Protein AF-A0A7J3W5S7-F1 (afdb_monomer_lite)

Structure (mmCIF, N/CA/C/O backbone):
data_AF-A0A7J3W5S7-F1
#
_entry.id   AF-A0A7J3W5S7-F1
#
loop_
_atom_site.group_PDB
_atom_site.id
_atom_site.type_symbol
_atom_site.label_atom_id
_atom_site.label_alt_id
_atom_site.label_comp_id
_atom_site.label_asym_id
_atom_site.label_entity_id
_atom_site.label_seq_id
_atom_site.pdbx_PDB_ins_code
_atom_site.Cartn_x
_atom_site.Cartn_y
_atom_site.Cartn_z
_atom_site.occupancy
_atom_site.B_iso_or_equiv
_atom_site.auth_seq_id
_atom_site.auth_comp_id
_atom_site.auth_asym_id
_atom_site.auth_atom_id
_atom_site.pdbx_PDB_model_num
ATOM 1 N N . MET A 1 1 ? 23.138 4.626 -7.363 1.00 33.47 1 MET A N 1
ATOM 2 C CA . MET A 1 1 ? 22.121 5.525 -6.764 1.00 33.47 1 MET A CA 1
ATOM 3 C C . MET A 1 1 ? 20.692 4.987 -6.902 1.00 33.47 1 MET A C 1
ATOM 5 O O . MET A 1 1 ? 19.878 5.237 -6.026 1.00 33.47 1 MET A O 1
ATOM 9 N N . GLU A 1 2 ? 20.399 4.181 -7.930 1.00 41.19 2 GLU A N 1
ATOM 10 C CA . GLU A 1 2 ? 19.081 3.561 -8.171 1.00 41.19 2 GLU A CA 1
ATOM 11 C C . GLU A 1 2 ? 18.601 2.577 -7.077 1.00 41.19 2 GLU A C 1
ATOM 13 O O . GLU A 1 2 ? 17.401 2.413 -6.884 1.00 41.19 2 GLU A O 1
ATOM 18 N N . LEU A 1 3 ? 19.513 1.966 -6.306 1.00 37.69 3 LEU A N 1
ATOM 19 C CA . LEU A 1 3 ? 19.171 1.007 -5.241 1.00 37.69 3 LEU A CA 1
ATOM 20 C C . LEU A 1 3 ? 18.523 1.639 -3.992 1.00 37.69 3 LEU A C 1
ATOM 22 O O . LEU A 1 3 ? 17.721 0.989 -3.327 1.00 37.69 3 LEU A O 1
ATOM 26 N N . LEU A 1 4 ? 18.840 2.899 -3.667 1.00 34.56 4 LEU A N 1
ATOM 27 C CA . LEU A 1 4 ? 18.315 3.567 -2.463 1.00 34.56 4 LEU A CA 1
ATOM 28 C C . LEU A 1 4 ? 16.844 3.995 -2.617 1.00 34.56 4 LEU A C 1
ATOM 30 O O . LEU A 1 4 ? 16.122 4.070 -1.627 1.00 34.56 4 LEU A O 1
ATOM 34 N N . VAL A 1 5 ? 16.380 4.219 -3.852 1.00 50.34 5 VAL A N 1
ATOM 35 C CA . VAL A 1 5 ? 14.985 4.596 -4.157 1.00 50.34 5 VAL A CA 1
ATOM 36 C C . VAL A 1 5 ? 14.069 3.367 -4.275 1.00 50.34 5 VAL A C 1
ATO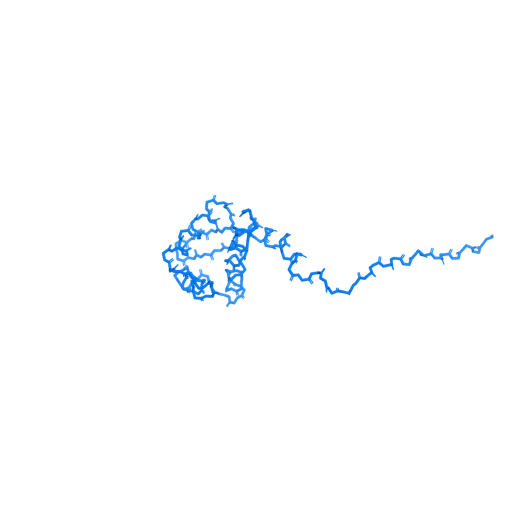M 38 O O . VAL A 1 5 ? 12.883 3.446 -3.951 1.00 50.34 5 VAL A O 1
ATOM 41 N N . ARG A 1 6 ? 14.610 2.211 -4.692 1.00 52.06 6 ARG A N 1
ATOM 42 C CA . ARG A 1 6 ? 13.855 0.946 -4.805 1.00 52.06 6 ARG A CA 1
ATOM 43 C C . ARG A 1 6 ? 13.400 0.428 -3.434 1.00 52.06 6 ARG A C 1
ATOM 45 O O . ARG A 1 6 ? 12.213 0.188 -3.232 1.00 52.06 6 ARG A O 1
ATOM 52 N N . ASN A 1 7 ? 14.297 0.441 -2.446 1.00 59.81 7 ASN A N 1
ATOM 53 C CA . ASN A 1 7 ? 13.990 -0.016 -1.085 1.00 59.81 7 ASN A CA 1
ATOM 54 C C . ASN A 1 7 ? 12.909 0.814 -0.363 1.00 59.81 7 ASN A C 1
ATOM 56 O O . ASN A 1 7 ? 12.165 0.274 0.455 1.00 59.81 7 ASN A O 1
ATOM 60 N N . SER A 1 8 ? 12.796 2.122 -0.630 1.00 68.00 8 SER A N 1
ATOM 61 C CA . SER A 1 8 ? 11.819 2.979 0.062 1.00 68.00 8 SER A CA 1
ATOM 62 C C . SER A 1 8 ? 10.397 2.813 -0.483 1.00 68.00 8 SER A C 1
ATOM 64 O O . SER A 1 8 ? 9.445 2.754 0.295 1.00 68.00 8 SER A O 1
ATOM 66 N N . THR A 1 9 ? 10.250 2.666 -1.803 1.00 77.38 9 THR A N 1
ATOM 67 C CA . THR A 1 9 ? 8.948 2.469 -2.465 1.00 77.38 9 THR A CA 1
ATOM 68 C C . THR A 1 9 ? 8.342 1.112 -2.115 1.00 77.38 9 THR A C 1
ATOM 70 O O . THR A 1 9 ? 7.170 1.033 -1.746 1.00 77.38 9 THR A O 1
ATOM 73 N N . GLU A 1 10 ? 9.146 0.050 -2.172 1.00 81.88 10 GLU A N 1
ATOM 74 C CA . GLU A 1 10 ? 8.716 -1.308 -1.823 1.00 81.88 10 GLU A CA 1
ATOM 75 C C . GLU A 1 10 ? 8.299 -1.406 -0.356 1.00 81.88 10 GLU A C 1
ATOM 77 O O . GLU A 1 10 ? 7.247 -1.963 -0.045 1.00 81.88 10 GLU A O 1
ATOM 82 N N . ARG A 1 11 ? 9.076 -0.800 0.551 1.00 84.00 11 ARG A N 1
ATOM 83 C CA . ARG A 1 11 ? 8.761 -0.790 1.983 1.00 84.00 11 ARG A CA 1
ATOM 84 C C . ARG A 1 11 ? 7.441 -0.079 2.271 1.00 84.00 11 ARG A C 1
ATOM 86 O O . ARG A 1 11 ? 6.653 -0.584 3.066 1.00 84.00 11 ARG A O 1
ATOM 93 N N . VAL A 1 12 ? 7.174 1.051 1.614 1.00 88.31 12 VAL A N 1
ATOM 94 C CA . VAL A 1 12 ? 5.894 1.763 1.748 1.00 88.31 12 VAL A CA 1
ATOM 95 C C . VAL A 1 12 ? 4.749 0.914 1.202 1.00 88.31 12 VAL A C 1
ATOM 97 O O . VAL A 1 12 ? 3.800 0.649 1.933 1.00 88.31 12 VAL A O 1
ATOM 100 N N . LEU A 1 13 ? 4.849 0.417 -0.034 1.00 89.69 13 LEU A N 1
ATOM 101 C CA . LEU A 1 13 ? 3.806 -0.411 -0.650 1.00 89.69 13 LEU A CA 1
ATOM 102 C C . LEU A 1 13 ? 3.515 -1.685 0.163 1.00 89.69 13 LEU A C 1
ATOM 104 O O . LEU A 1 13 ? 2.353 -2.063 0.308 1.00 89.69 13 LEU A O 1
ATOM 108 N N . LYS A 1 14 ? 4.541 -2.305 0.757 1.00 89.06 14 LYS A N 1
ATOM 109 C CA . LYS A 1 14 ? 4.389 -3.467 1.641 1.00 89.06 14 LYS A CA 1
ATOM 110 C C . LYS A 1 14 ? 3.593 -3.126 2.896 1.00 89.06 14 LYS A C 1
ATOM 112 O O . LYS A 1 14 ? 2.681 -3.866 3.250 1.00 89.06 14 LYS A O 1
ATOM 117 N N . VAL A 1 15 ? 3.890 -1.999 3.545 1.00 90.94 15 VAL A N 1
ATOM 118 C CA . VAL A 1 15 ? 3.120 -1.555 4.715 1.00 90.94 15 VAL A CA 1
ATOM 119 C C . VAL A 1 15 ? 1.663 -1.281 4.341 1.00 90.94 15 VAL A C 1
ATOM 121 O O . VAL A 1 15 ? 0.768 -1.690 5.075 1.00 90.94 15 VAL A O 1
ATOM 124 N N . ILE A 1 16 ? 1.416 -0.638 3.196 1.00 90.75 16 ILE A N 1
ATOM 125 C CA . ILE A 1 16 ? 0.053 -0.395 2.701 1.00 90.75 16 ILE A CA 1
ATOM 126 C C . ILE A 1 16 ? -0.685 -1.726 2.505 1.00 90.75 16 ILE A C 1
ATOM 128 O O . ILE A 1 16 ? -1.819 -1.865 2.956 1.00 90.75 16 ILE A O 1
ATOM 132 N N . LEU A 1 17 ? -0.036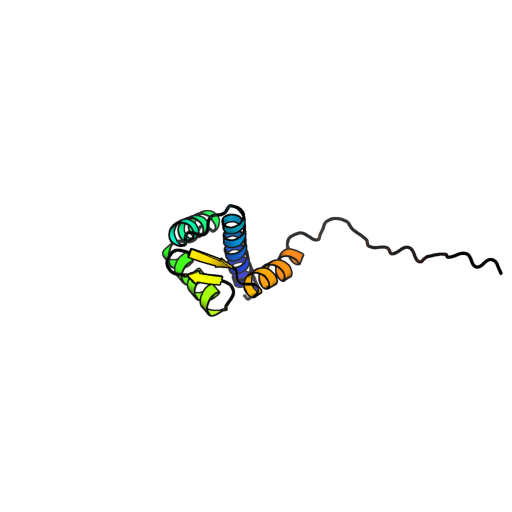 -2.716 1.881 1.00 91.44 17 LEU A N 1
ATOM 133 C CA . LEU A 1 17 ? -0.611 -4.045 1.672 1.00 91.44 17 LEU A CA 1
ATOM 134 C C . LEU A 1 17 ? -0.940 -4.744 2.997 1.00 91.44 17 LEU A C 1
ATOM 136 O O . LEU A 1 17 ? -2.042 -5.263 3.149 1.00 91.44 17 LEU A O 1
ATOM 140 N N . GLU A 1 18 ? -0.016 -4.736 3.962 1.00 91.31 18 GLU A N 1
ATOM 141 C CA . GLU A 1 18 ? -0.231 -5.331 5.287 1.00 91.31 18 GLU A CA 1
ATOM 142 C C . GLU A 1 18 ? -1.443 -4.730 6.004 1.00 91.31 18 GLU A C 1
ATOM 144 O O . GLU A 1 18 ? -2.210 -5.456 6.632 1.00 91.31 18 GLU A O 1
ATOM 149 N N . GLU A 1 19 ? -1.617 -3.410 5.935 1.00 93.19 19 GLU A N 1
ATOM 150 C CA . GLU A 1 19 ? -2.738 -2.733 6.588 1.00 93.19 19 GLU A CA 1
ATOM 151 C C . GLU A 1 19 ? -4.060 -2.969 5.847 1.00 93.19 19 GLU A C 1
ATOM 153 O O . GLU A 1 19 ? -5.074 -3.240 6.487 1.00 93.19 19 GLU A O 1
ATOM 158 N N . ILE A 1 20 ? -4.043 -3.003 4.513 1.00 90.25 20 ILE A N 1
ATOM 159 C CA . ILE A 1 20 ? -5.212 -3.374 3.704 1.00 90.25 20 ILE A CA 1
ATOM 160 C C . ILE A 1 20 ? -5.678 -4.805 4.009 1.00 90.25 20 ILE A C 1
ATOM 162 O O . ILE A 1 20 ? -6.873 -5.026 4.190 1.00 90.25 20 ILE A O 1
ATOM 166 N N . ILE A 1 21 ? -4.757 -5.770 4.128 1.00 88.81 21 ILE A N 1
ATOM 167 C CA . ILE A 1 21 ? -5.086 -7.164 4.481 1.00 88.81 21 ILE A CA 1
ATOM 168 C C . ILE A 1 21 ? -5.740 -7.248 5.869 1.00 88.81 21 ILE A C 1
ATOM 170 O O . ILE A 1 21 ? -6.615 -8.081 6.088 1.00 88.81 21 ILE A O 1
ATOM 174 N N . LYS A 1 22 ? -5.368 -6.358 6.796 1.00 92.12 22 LYS A N 1
ATOM 175 C CA . LYS A 1 22 ? -5.999 -6.241 8.124 1.00 92.12 22 LYS A CA 1
ATOM 176 C C . LYS A 1 22 ? -7.342 -5.502 8.108 1.00 92.12 22 LYS A C 1
ATOM 178 O O . LYS A 1 22 ? -7.955 -5.350 9.160 1.00 92.12 22 LYS A O 1
ATOM 183 N N . GLY A 1 23 ? -7.792 -5.020 6.950 1.00 91.12 23 GLY A N 1
ATOM 184 C CA . GLY A 1 23 ? -9.026 -4.251 6.806 1.00 91.12 23 GLY A CA 1
ATOM 185 C C . GLY A 1 23 ? -8.882 -2.750 7.082 1.00 91.12 23 GLY A C 1
ATOM 186 O O . GLY A 1 23 ? -9.884 -2.040 7.166 1.00 91.12 23 GLY A O 1
ATOM 187 N N . ASN A 1 24 ? -7.657 -2.235 7.214 1.00 91.56 24 ASN A N 1
ATOM 188 C CA . ASN A 1 24 ? -7.400 -0.815 7.443 1.00 91.56 24 ASN A CA 1
ATOM 189 C C . ASN A 1 24 ? -7.297 -0.067 6.108 1.00 91.56 24 ASN A C 1
ATOM 191 O O . ASN A 1 24 ? -6.223 0.064 5.527 1.00 91.56 24 ASN A O 1
ATOM 195 N N . PHE A 1 25 ? -8.425 0.472 5.646 1.00 91.69 25 PHE A N 1
ATOM 196 C CA . PHE A 1 25 ? -8.500 1.237 4.392 1.00 91.69 25 PHE A CA 1
ATOM 197 C C . PHE A 1 25 ? -8.521 2.752 4.589 1.00 91.69 25 PHE A C 1
ATOM 199 O O . PHE A 1 25 ? -8.476 3.497 3.614 1.00 91.69 25 PHE A O 1
ATOM 206 N N . HIS A 1 26 ? -8.628 3.234 5.828 1.00 95.25 26 HIS A N 1
ATOM 207 C CA . HIS A 1 26 ? -8.787 4.659 6.083 1.00 95.25 26 HIS A CA 1
ATOM 208 C C . HIS A 1 26 ? -7.470 5.410 5.861 1.00 95.25 26 HIS A C 1
ATOM 210 O O . HIS A 1 26 ? -6.469 5.152 6.530 1.00 95.25 26 HIS A O 1
ATOM 216 N N . ARG A 1 27 ? -7.488 6.368 4.933 1.00 91.62 27 ARG A N 1
ATOM 217 C CA . ARG A 1 27 ? -6.320 7.094 4.432 1.00 91.62 27 ARG A CA 1
ATOM 218 C C . ARG A 1 27 ? -5.490 7.727 5.548 1.00 91.62 27 ARG A C 1
ATOM 220 O O . ARG A 1 27 ? -4.288 7.498 5.579 1.00 91.62 27 ARG A O 1
ATOM 227 N N . VAL A 1 28 ? -6.109 8.477 6.462 1.00 91.69 28 VAL A N 1
ATOM 228 C CA . VAL A 1 28 ? -5.392 9.192 7.539 1.00 91.69 28 VAL A CA 1
ATOM 229 C C . VAL A 1 28 ? -4.667 8.207 8.458 1.00 91.69 28 VAL A C 1
ATOM 231 O O . VAL A 1 28 ? -3.453 8.290 8.626 1.00 91.69 28 VAL A O 1
ATOM 234 N N . LYS A 1 29 ? -5.384 7.192 8.954 1.00 92.00 29 LYS A N 1
ATOM 235 C CA . LYS A 1 29 ? -4.807 6.139 9.808 1.00 92.00 29 LYS A CA 1
ATOM 236 C C . LYS A 1 29 ? -3.672 5.386 9.115 1.00 92.00 29 LYS A C 1
ATOM 238 O O . LYS A 1 29 ? -2.690 4.996 9.750 1.00 92.00 29 LYS A O 1
ATOM 243 N N . LEU A 1 30 ? -3.802 5.162 7.810 1.00 92.38 30 LEU A N 1
ATOM 244 C CA . LEU A 1 30 ? -2.800 4.442 7.040 1.00 92.38 30 LEU A CA 1
ATOM 245 C C . LEU A 1 30 ? -1.553 5.299 6.787 1.00 92.38 30 LEU A C 1
ATOM 247 O O . LEU A 1 30 ? -0.450 4.777 6.911 1.00 92.38 30 LEU A O 1
ATOM 251 N N . ILE A 1 31 ? -1.697 6.606 6.544 1.00 92.00 31 ILE A N 1
ATOM 252 C CA . ILE A 1 31 ? -0.568 7.551 6.473 1.00 92.00 31 ILE A CA 1
ATOM 253 C C . ILE A 1 31 ? 0.223 7.537 7.787 1.00 92.00 31 ILE A C 1
ATOM 255 O O . ILE A 1 31 ? 1.442 7.368 7.766 1.00 92.00 31 ILE A O 1
ATOM 259 N N . GLU A 1 32 ? -0.460 7.640 8.930 1.00 93.44 32 GLU A N 1
ATOM 260 C CA . GLU A 1 32 ? 0.179 7.585 10.252 1.00 93.44 32 GLU A CA 1
ATOM 261 C C . GLU A 1 32 ? 0.907 6.255 10.485 1.00 93.44 32 GLU A C 1
ATOM 263 O O . GLU A 1 32 ? 2.024 6.217 11.008 1.00 93.44 32 GLU A O 1
ATOM 268 N N . THR A 1 33 ? 0.288 5.146 10.073 1.00 92.88 33 THR A N 1
ATOM 269 C CA . THR A 1 33 ? 0.862 3.805 10.230 1.00 92.88 33 THR A CA 1
ATOM 270 C C . THR A 1 33 ? 2.088 3.607 9.344 1.00 92.88 33 THR A C 1
ATOM 272 O O . THR A 1 33 ? 3.094 3.062 9.806 1.00 92.88 33 THR A O 1
ATOM 275 N N . VAL A 1 34 ? 2.035 4.074 8.092 1.00 90.44 34 VAL A N 1
ATOM 276 C CA . VAL A 1 34 ? 3.178 4.060 7.170 1.00 90.44 34 VAL A CA 1
ATOM 277 C C . VAL A 1 34 ? 4.307 4.899 7.748 1.00 90.44 34 VAL A C 1
ATOM 279 O O . VAL A 1 34 ? 5.385 4.355 7.956 1.00 90.44 34 VAL A O 1
ATOM 282 N N . SER A 1 35 ? 4.038 6.159 8.103 1.00 91.88 35 SER A N 1
ATOM 283 C CA . SER A 1 35 ? 5.011 7.076 8.706 1.00 91.88 35 SER A CA 1
ATOM 284 C C . SER A 1 35 ? 5.732 6.436 9.899 1.00 91.88 35 SER A C 1
ATOM 286 O O . SER A 1 35 ? 6.965 6.402 9.948 1.00 91.88 35 SER A O 1
ATOM 288 N N . ARG A 1 36 ? 4.974 5.819 10.815 1.00 91.38 36 ARG A N 1
ATOM 289 C CA . ARG A 1 36 ? 5.518 5.126 11.990 1.00 91.38 36 ARG A CA 1
ATOM 290 C C . ARG A 1 36 ? 6.378 3.914 11.626 1.00 91.38 36 ARG A C 1
ATOM 292 O O . ARG A 1 36 ? 7.467 3.758 12.169 1.00 91.38 36 ARG A O 1
ATOM 299 N N . LYS A 1 37 ? 5.911 3.043 10.725 1.00 87.56 37 LYS A N 1
ATOM 300 C CA . LYS A 1 37 ? 6.625 1.803 10.354 1.00 87.56 37 LYS A CA 1
ATOM 301 C C . LYS A 1 37 ? 7.844 2.048 9.459 1.00 87.56 37 LYS A C 1
ATOM 303 O O . LYS A 1 37 ? 8.788 1.250 9.465 1.00 87.56 37 LYS A O 1
ATOM 308 N N . THR A 1 38 ? 7.837 3.117 8.668 1.00 83.75 38 THR A N 1
ATOM 309 C CA . THR A 1 38 ? 8.973 3.497 7.818 1.00 83.75 38 THR A CA 1
ATOM 310 C C . THR A 1 38 ? 9.939 4.450 8.517 1.00 83.75 38 THR A C 1
ATOM 312 O O . THR A 1 38 ? 11.052 4.619 8.025 1.00 83.75 38 THR A O 1
ATOM 315 N N . GLY A 1 39 ? 9.556 5.030 9.662 1.00 85.88 39 GLY A N 1
ATOM 316 C CA . GLY A 1 39 ? 10.347 6.045 10.367 1.00 85.88 39 GLY A CA 1
ATOM 317 C C . GLY A 1 39 ? 10.442 7.356 9.583 1.00 85.88 39 GLY A C 1
ATOM 318 O O . GLY A 1 39 ? 11.420 8.087 9.700 1.00 85.88 39 GLY A O 1
ATOM 319 N N . THR A 1 40 ? 9.466 7.614 8.714 1.00 84.94 40 THR A N 1
ATOM 320 C CA . THR A 1 40 ? 9.439 8.761 7.803 1.00 84.94 40 THR A CA 1
ATOM 321 C C . THR A 1 40 ? 8.442 9.791 8.329 1.00 84.94 40 THR A C 1
ATOM 323 O O . THR A 1 40 ? 7.360 9.385 8.746 1.00 84.94 40 THR A O 1
ATOM 326 N N . PRO A 1 41 ? 8.735 11.104 8.303 1.00 90.88 41 PRO A N 1
ATOM 327 C CA . PRO A 1 41 ? 7.766 12.127 8.694 1.00 90.88 41 PRO A CA 1
ATOM 328 C C . PRO A 1 41 ? 6.442 12.005 7.927 1.00 90.88 41 PRO A C 1
ATOM 330 O O . PRO A 1 41 ? 6.422 11.543 6.781 1.00 90.88 41 PRO A O 1
ATOM 333 N N . VAL A 1 42 ? 5.338 12.418 8.553 1.00 89.06 42 VAL A N 1
ATOM 334 C CA . VAL A 1 42 ? 3.990 12.335 7.962 1.00 89.06 42 VAL A CA 1
ATOM 335 C C . VAL A 1 42 ? 3.923 13.098 6.637 1.00 89.06 42 VAL A C 1
ATOM 337 O O . VAL A 1 42 ? 3.531 12.510 5.636 1.00 89.06 42 VAL A O 1
ATOM 340 N N . GLU A 1 43 ? 4.417 14.337 6.587 1.00 89.00 43 GLU A N 1
ATOM 341 C CA . GLU A 1 43 ? 4.451 15.156 5.361 1.00 89.00 43 GLU A CA 1
ATOM 342 C C . GLU A 1 43 ? 5.206 14.458 4.220 1.00 89.00 43 GLU A C 1
ATOM 344 O O . GLU A 1 43 ? 4.713 14.313 3.100 1.00 89.00 43 GLU A O 1
ATOM 349 N N . THR A 1 44 ? 6.396 13.928 4.512 1.00 87.19 44 THR A N 1
ATOM 350 C CA . THR A 1 44 ? 7.183 13.167 3.536 1.00 87.19 44 THR A CA 1
ATOM 351 C C . THR A 1 44 ? 6.448 11.902 3.087 1.00 87.19 44 THR A C 1
ATOM 353 O O . THR A 1 44 ? 6.499 11.536 1.913 1.00 87.19 44 THR A O 1
ATOM 356 N N . THR A 1 45 ? 5.732 11.238 3.996 1.00 89.62 45 THR A N 1
ATOM 357 C CA . THR A 1 45 ? 4.918 10.056 3.688 1.00 89.62 45 THR A CA 1
ATOM 358 C C . THR A 1 45 ? 3.772 10.409 2.741 1.00 89.62 45 THR A C 1
ATOM 360 O O . THR A 1 45 ? 3.542 9.687 1.771 1.00 89.62 45 THR A O 1
ATOM 363 N N . GLU A 1 46 ? 3.097 11.539 2.951 1.00 91.12 46 GLU A N 1
ATOM 364 C CA . GLU A 1 46 ? 2.056 12.032 2.045 1.00 91.12 46 GLU A CA 1
ATOM 365 C C . GLU A 1 46 ? 2.602 12.319 0.646 1.00 91.12 46 GLU A C 1
ATOM 367 O O . GLU A 1 46 ? 2.001 11.893 -0.343 1.00 91.12 46 GLU A O 1
ATOM 372 N N . HIS A 1 47 ? 3.774 12.953 0.546 1.00 90.69 47 HIS A N 1
ATOM 373 C CA . HIS A 1 47 ? 4.440 13.173 -0.738 1.00 90.69 47 HIS A CA 1
ATOM 374 C C . HIS A 1 47 ? 4.777 11.863 -1.457 1.00 90.69 47 HIS A C 1
ATOM 376 O O . HIS A 1 47 ? 4.567 11.741 -2.667 1.00 90.69 47 HIS A O 1
ATOM 382 N N . VAL A 1 48 ? 5.276 10.861 -0.727 1.00 89.56 48 VAL A N 1
ATOM 383 C CA . VAL A 1 48 ? 5.563 9.539 -1.298 1.00 89.56 48 VAL A CA 1
ATOM 384 C C . VAL A 1 48 ? 4.279 8.873 -1.787 1.00 89.56 48 VAL A C 1
ATOM 386 O O . VAL A 1 48 ? 4.245 8.387 -2.916 1.00 89.56 48 VAL A O 1
ATOM 389 N N . LEU A 1 49 ? 3.208 8.888 -0.994 1.00 91.12 49 LEU A N 1
ATOM 390 C CA . LEU A 1 49 ? 1.926 8.303 -1.385 1.00 91.12 49 LEU A CA 1
ATOM 391 C C . LEU A 1 49 ? 1.328 9.012 -2.606 1.00 91.12 49 LEU A C 1
ATOM 393 O O . LEU A 1 49 ? 0.862 8.348 -3.527 1.00 91.12 49 LEU A O 1
ATOM 397 N N . GLU A 1 50 ? 1.410 10.339 -2.684 1.00 92.38 50 GLU A N 1
ATOM 398 C CA . GLU A 1 50 ? 0.955 11.076 -3.866 1.00 92.38 50 GLU A CA 1
ATOM 399 C C . 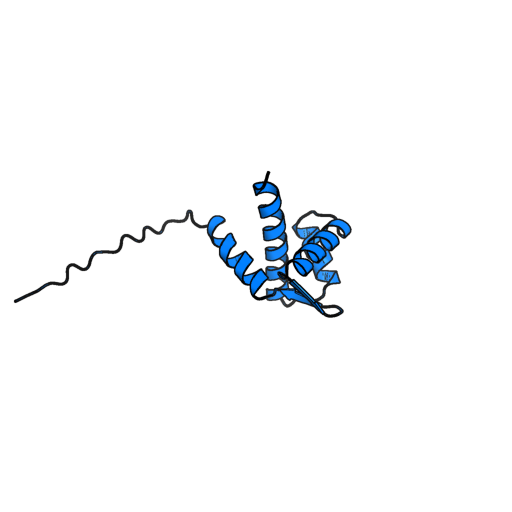GLU A 1 50 ? 1.761 10.696 -5.119 1.00 92.38 50 GLU A C 1
ATOM 401 O O . GLU A 1 50 ? 1.193 10.518 -6.199 1.00 92.38 50 GLU A O 1
ATOM 406 N N . ASN A 1 51 ? 3.072 10.474 -4.986 1.00 90.94 51 ASN A N 1
ATOM 407 C CA . ASN A 1 51 ? 3.895 9.960 -6.082 1.00 90.94 51 ASN A CA 1
ATOM 408 C C . ASN A 1 51 ? 3.492 8.533 -6.490 1.00 90.94 51 ASN A C 1
ATOM 410 O O . ASN A 1 51 ? 3.420 8.236 -7.683 1.00 90.94 51 ASN A O 1
ATOM 414 N N . LEU A 1 52 ? 3.183 7.651 -5.536 1.00 91.44 52 LEU A N 1
ATOM 415 C CA . LEU A 1 52 ? 2.688 6.300 -5.829 1.00 91.44 52 LEU A CA 1
ATOM 416 C C . LEU A 1 52 ? 1.320 6.325 -6.518 1.00 91.44 52 LEU A C 1
ATOM 418 O O . LEU A 1 52 ? 1.082 5.525 -7.425 1.00 91.44 52 LEU A O 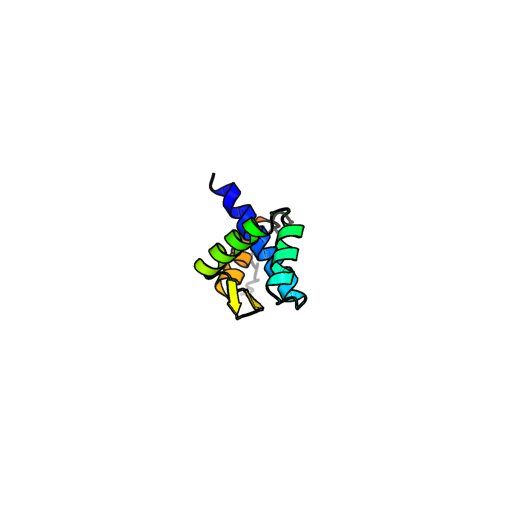1
ATOM 422 N N . ARG A 1 53 ? 0.450 7.269 -6.141 1.00 9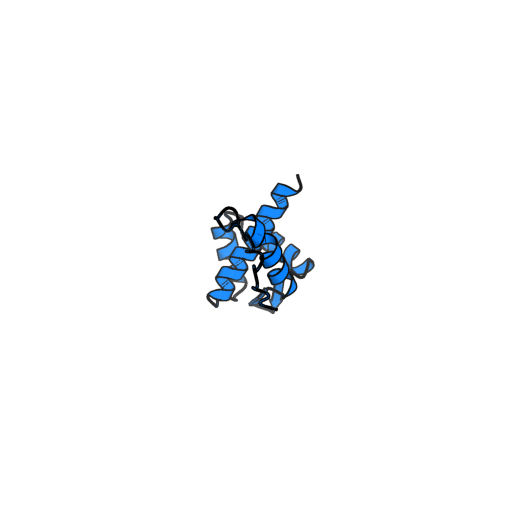4.19 53 ARG A N 1
ATOM 423 C CA . ARG A 1 53 ? -0.845 7.495 -6.791 1.00 94.19 53 ARG A CA 1
ATOM 424 C C . ARG A 1 53 ? -0.669 7.936 -8.235 1.00 94.19 53 ARG A C 1
ATOM 426 O O . ARG A 1 53 ? -1.254 7.336 -9.130 1.00 94.19 53 ARG A O 1
ATOM 433 N N . LYS A 1 54 ? 0.178 8.941 -8.480 1.00 93.25 54 LYS A N 1
ATOM 434 C CA . LYS A 1 54 ? 0.485 9.429 -9.836 1.00 93.25 54 LYS A CA 1
ATOM 435 C C . LYS A 1 54 ? 1.079 8.340 -10.730 1.00 93.25 54 LYS A C 1
ATOM 437 O O . LYS A 1 54 ? 0.820 8.328 -11.926 1.00 93.25 54 LYS A O 1
ATOM 442 N N . ARG A 1 55 ? 1.843 7.409 -10.150 1.00 90.00 55 ARG A N 1
ATOM 443 C CA . ARG A 1 55 ? 2.407 6.241 -10.850 1.00 90.00 55 ARG A CA 1
ATOM 444 C C . ARG A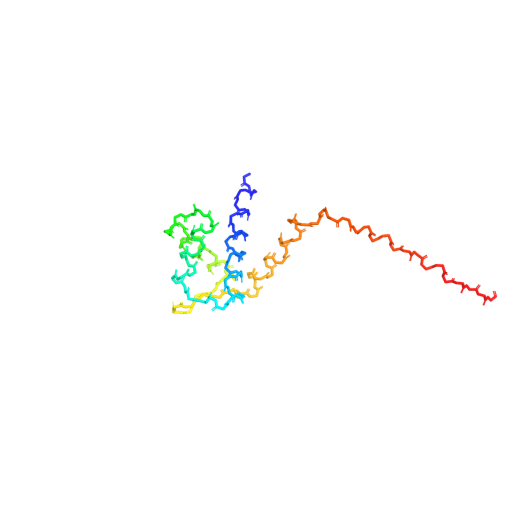 1 55 ? 1.415 5.088 -11.040 1.00 90.00 55 ARG A C 1
ATOM 446 O O . ARG A 1 55 ? 1.776 4.090 -11.657 1.00 90.00 55 ARG A O 1
ATOM 453 N N . GLY A 1 56 ? 0.195 5.209 -10.516 1.00 93.38 56 GLY A N 1
ATOM 454 C CA . GLY A 1 56 ? -0.862 4.214 -10.666 1.00 93.38 56 GLY A CA 1
ATOM 455 C C . GLY A 1 56 ? -0.735 3.002 -9.744 1.00 93.38 56 GLY A C 1
ATOM 456 O O . GLY A 1 56 ? -1.422 2.014 -9.975 1.00 93.38 56 GLY A O 1
ATOM 457 N N . PHE A 1 57 ? 0.109 3.036 -8.707 1.00 93.25 57 PHE A N 1
ATOM 458 C CA . PHE A 1 57 ? 0.263 1.909 -7.773 1.00 93.25 57 PHE A CA 1
ATOM 459 C C . PHE A 1 57 ? -0.800 1.875 -6.677 1.00 93.25 57 PHE A C 1
ATOM 461 O O . PHE A 1 57 ? -1.142 0.809 -6.166 1.00 93.25 57 PHE A O 1
ATOM 468 N N . ILE A 1 58 ? -1.325 3.040 -6.313 1.00 94.44 58 ILE A N 1
ATOM 469 C CA . ILE A 1 58 ? -2.388 3.181 -5.323 1.00 94.44 58 ILE A CA 1
ATOM 470 C C . ILE A 1 58 ? -3.477 4.105 -5.852 1.00 94.44 58 ILE A C 1
ATOM 472 O O . ILE A 1 58 ? -3.243 4.923 -6.742 1.00 94.44 58 ILE A O 1
ATOM 476 N N . ILE A 1 59 ? -4.659 3.999 -5.261 1.00 94.75 59 ILE A N 1
ATOM 477 C CA . ILE A 1 59 ? -5.792 4.885 -5.514 1.00 94.75 59 ILE A CA 1
ATOM 478 C C . ILE A 1 59 ? -6.272 5.502 -4.208 1.00 94.75 59 ILE A C 1
ATOM 480 O O . ILE A 1 59 ? -6.251 4.859 -3.158 1.00 94.75 59 ILE A O 1
ATOM 484 N N . PHE A 1 60 ? -6.731 6.748 -4.290 1.00 92.56 60 PHE A N 1
ATOM 485 C CA . PHE A 1 60 ? -7.468 7.404 -3.215 1.00 92.56 60 PHE A CA 1
ATOM 486 C C . PHE A 1 60 ? -8.933 7.520 -3.616 1.00 92.56 60 PHE A C 1
ATOM 488 O O . PHE A 1 60 ? -9.238 7.893 -4.749 1.00 92.56 60 PHE A O 1
ATOM 495 N N . SER A 1 61 ? -9.831 7.251 -2.676 1.00 90.69 61 SER A N 1
ATOM 496 C CA . SER A 1 61 ? -11.262 7.507 -2.819 1.00 90.69 61 SER A CA 1
ATOM 497 C C . SER A 1 61 ? -11.767 8.178 -1.555 1.00 90.69 61 SER A C 1
ATOM 499 O O . SER A 1 61 ? -11.915 7.511 -0.539 1.00 90.69 61 SER A O 1
ATOM 501 N N . ARG A 1 62 ? -12.008 9.494 -1.602 1.00 88.56 62 ARG A N 1
ATOM 502 C CA . ARG A 1 62 ? -12.362 10.324 -0.434 1.00 88.56 62 ARG A CA 1
ATOM 503 C C . ARG A 1 62 ? -11.447 10.034 0.770 1.00 88.56 62 ARG A C 1
ATOM 505 O O . ARG A 1 62 ? -10.320 10.519 0.821 1.00 88.56 62 ARG A O 1
ATOM 512 N N . GLU A 1 63 ? -11.923 9.210 1.695 1.00 91.69 63 GLU A N 1
ATOM 513 C CA . GLU A 1 63 ? -11.275 8.838 2.953 1.00 91.69 63 GLU A CA 1
ATOM 514 C C . GLU A 1 63 ? -10.548 7.490 2.906 1.00 91.69 63 GLU A C 1
ATOM 516 O O . GLU A 1 63 ? -9.976 7.065 3.909 1.00 91.69 63 GLU A O 1
ATOM 521 N N . LEU A 1 64 ? -10.583 6.805 1.767 1.00 93.19 64 LEU A N 1
ATOM 522 C CA . LEU A 1 64 ? -10.047 5.469 1.572 1.00 93.19 64 LEU A CA 1
ATOM 523 C C . LEU A 1 64 ? -8.801 5.484 0.692 1.00 93.19 64 LEU A C 1
ATOM 525 O O . LEU A 1 64 ? -8.654 6.306 -0.216 1.00 93.19 64 LEU A O 1
ATOM 529 N N . ILE A 1 65 ? -7.931 4.518 0.946 1.00 93.81 65 ILE A N 1
ATOM 530 C CA . ILE A 1 65 ? -6.779 4.180 0.120 1.00 93.81 65 ILE A CA 1
ATOM 531 C C . ILE A 1 65 ? -6.860 2.702 -0.266 1.00 93.81 65 ILE A C 1
ATOM 533 O O . ILE A 1 65 ? -7.249 1.854 0.535 1.00 93.81 65 ILE A O 1
ATOM 537 N N . GLY A 1 66 ? -6.490 2.399 -1.506 1.00 92.06 66 GLY A N 1
ATOM 538 C CA . GLY A 1 66 ? -6.396 1.035 -2.014 1.00 92.06 66 GLY A CA 1
ATOM 539 C C . GLY A 1 66 ? -5.141 0.836 -2.853 1.00 92.06 66 GLY A C 1
ATOM 540 O O . GLY A 1 66 ? -4.586 1.794 -3.396 1.00 92.06 66 GLY A O 1
ATOM 541 N N . LEU A 1 67 ? -4.710 -0.416 -2.977 1.00 92.88 67 LEU A N 1
ATOM 542 C CA . LEU A 1 67 ? -3.703 -0.822 -3.956 1.00 92.88 67 LEU A CA 1
ATOM 543 C C . LEU A 1 67 ? -4.382 -1.130 -5.288 1.00 92.88 67 LEU A C 1
ATOM 545 O O . LEU A 1 67 ? -5.450 -1.739 -5.325 1.00 92.88 67 LEU A O 1
ATOM 549 N N . THR A 1 68 ? -3.751 -0.729 -6.385 1.00 94.25 68 THR A N 1
ATOM 550 C CA . THR A 1 68 ? -4.179 -1.156 -7.719 1.00 94.25 68 THR A CA 1
ATOM 551 C C . THR A 1 68 ? -3.604 -2.530 -8.045 1.00 94.25 68 THR A C 1
ATOM 553 O O . THR A 1 68 ? -2.640 -2.986 -7.424 1.00 94.25 68 THR A O 1
ATOM 556 N N . SER A 1 69 ? -4.132 -3.174 -9.085 1.00 91.88 69 SER A N 1
ATOM 557 C CA . SER A 1 69 ? -3.523 -4.376 -9.667 1.00 91.88 69 SER A CA 1
ATOM 558 C C . SER A 1 69 ? -2.061 -4.148 -10.074 1.00 91.88 69 SER A C 1
ATOM 560 O O . SER A 1 69 ? -1.230 -5.027 -9.871 1.00 91.88 69 SER A O 1
ATOM 562 N N . GLN A 1 70 ? -1.716 -2.954 -10.568 1.00 90.44 70 GLN A N 1
ATOM 563 C CA . GLN A 1 70 ? -0.340 -2.581 -10.901 1.00 90.44 70 GLN A CA 1
ATOM 564 C C . GLN A 1 70 ? 0.551 -2.464 -9.655 1.00 90.44 70 GLN A C 1
ATOM 566 O O . GLN A 1 70 ? 1.692 -2.920 -9.682 1.00 90.44 70 GLN A O 1
ATOM 571 N N . GLY A 1 71 ? 0.051 -1.878 -8.561 1.00 90.81 71 GLY A N 1
ATOM 572 C CA . GLY A 1 71 ? 0.774 -1.806 -7.285 1.00 90.81 71 GLY A CA 1
ATOM 573 C C . GLY A 1 71 ? 1.031 -3.182 -6.681 1.00 90.81 71 GLY A C 1
ATOM 574 O O . GLY A 1 71 ? 2.135 -3.457 -6.212 1.00 90.81 71 GLY A O 1
ATOM 575 N N . LEU A 1 72 ? 0.037 -4.068 -6.765 1.00 89.94 72 LEU A N 1
ATOM 576 C CA . LEU A 1 72 ? 0.168 -5.464 -6.357 1.00 89.94 72 LEU A CA 1
ATOM 577 C C . LEU A 1 72 ? 1.180 -6.211 -7.228 1.00 89.94 72 LEU A C 1
ATOM 579 O O . LEU A 1 72 ? 2.088 -6.837 -6.694 1.00 89.94 72 LEU A O 1
ATOM 583 N N . LEU A 1 73 ? 1.075 -6.109 -8.555 1.00 88.94 73 LEU A N 1
ATOM 584 C CA . LEU A 1 73 ? 2.007 -6.753 -9.484 1.00 88.94 73 LEU A CA 1
ATOM 585 C C . LEU A 1 73 ? 3.445 -6.262 -9.277 1.00 88.94 73 LEU A C 1
ATOM 587 O O . LEU A 1 73 ? 4.376 -7.062 -9.283 1.00 88.94 73 LEU A O 1
ATOM 591 N N . TYR A 1 74 ? 3.627 -4.958 -9.044 1.00 88.25 74 TYR A N 1
ATOM 592 C CA . TYR A 1 74 ? 4.929 -4.391 -8.708 1.00 88.25 74 TYR A CA 1
ATOM 593 C C . TYR A 1 74 ? 5.497 -5.030 -7.438 1.00 88.25 74 TYR A C 1
ATOM 595 O O . TYR A 1 74 ? 6.628 -5.508 -7.467 1.00 88.25 74 TYR A O 1
ATOM 603 N N . LEU A 1 75 ? 4.707 -5.114 -6.361 1.00 86.62 75 LEU A N 1
ATOM 604 C CA . LEU A 1 75 ? 5.118 -5.800 -5.135 1.00 86.62 75 LEU A CA 1
ATOM 605 C C . LEU A 1 75 ? 5.476 -7.267 -5.395 1.00 86.62 75 LEU A C 1
ATOM 607 O O . LEU A 1 75 ? 6.553 -7.694 -4.999 1.00 86.62 75 LEU A O 1
ATOM 611 N N . PHE A 1 76 ? 4.628 -8.029 -6.089 1.00 81.50 76 PHE A N 1
ATOM 612 C CA . PHE A 1 76 ? 4.893 -9.445 -6.367 1.00 81.50 76 PHE A CA 1
ATOM 613 C C . PHE A 1 76 ? 6.188 -9.661 -7.154 1.00 81.50 76 PHE A C 1
ATOM 615 O O . PHE A 1 76 ? 6.958 -10.552 -6.808 1.00 81.50 76 PHE A O 1
ATOM 622 N N . ASN A 1 77 ? 6.476 -8.806 -8.136 1.00 79.50 77 ASN A N 1
ATOM 623 C CA . ASN A 1 77 ? 7.699 -8.896 -8.935 1.00 79.50 77 ASN A CA 1
ATOM 624 C C . ASN A 1 77 ? 8.974 -8.540 -8.151 1.00 79.50 77 ASN A C 1
ATOM 626 O O . ASN A 1 77 ? 10.058 -8.936 -8.564 1.00 79.50 77 ASN A O 1
ATOM 630 N N . HIS A 1 78 ? 8.860 -7.803 -7.042 1.00 71.38 78 HIS A N 1
ATOM 631 C CA . HIS A 1 78 ? 10.008 -7.362 -6.236 1.00 71.38 78 HIS A CA 1
ATOM 632 C C . HIS A 1 78 ? 10.141 -8.135 -4.910 1.00 71.38 78 HIS A C 1
ATOM 634 O O . HIS A 1 78 ? 11.210 -8.171 -4.305 1.00 71.38 78 HIS A O 1
ATOM 640 N N . LEU A 1 79 ? 9.094 -8.846 -4.475 1.00 61.78 79 LEU A N 1
ATOM 641 C CA . LEU A 1 79 ? 9.153 -9.761 -3.329 1.00 61.78 79 LEU A CA 1
ATOM 642 C C . LEU A 1 79 ? 9.997 -11.021 -3.612 1.00 61.78 79 LEU A C 1
ATOM 644 O O . LEU A 1 79 ? 10.416 -11.685 -2.663 1.00 61.78 79 LEU A O 1
ATOM 648 N N . SER A 1 80 ? 10.298 -11.324 -4.881 1.00 50.84 80 SER A N 1
ATOM 649 C CA . SER A 1 80 ? 11.145 -12.457 -5.287 1.00 50.84 80 SER A CA 1
ATOM 650 C C . SER A 1 80 ? 12.629 -12.310 -4.925 1.00 50.84 80 SER A C 1
ATOM 652 O O . SER A 1 80 ? 13.296 -13.330 -4.764 1.00 50.84 80 SER A O 1
ATOM 654 N N . ASP A 1 81 ? 13.137 -11.092 -4.704 1.00 47.81 81 ASP A N 1
ATOM 655 C CA . ASP A 1 81 ? 14.559 -10.874 -4.380 1.00 47.81 81 ASP A CA 1
ATOM 656 C C . ASP A 1 81 ? 14.854 -10.828 -2.871 1.00 47.81 81 ASP A C 1
ATOM 658 O O . ASP A 1 81 ? 15.993 -11.028 -2.450 1.00 47.81 81 ASP A O 1
ATOM 662 N N . SER A 1 82 ? 13.839 -10.629 -2.022 1.00 43.75 82 SER A N 1
ATOM 663 C CA . SER A 1 82 ? 14.045 -10.448 -0.573 1.00 43.75 82 SER A CA 1
ATOM 664 C C . SER A 1 82 ? 13.954 -11.736 0.259 1.00 43.75 82 SER A C 1
ATOM 666 O O . SER A 1 82 ? 14.087 -11.660 1.478 1.00 43.75 82 SER A O 1
ATOM 668 N N . ASN A 1 83 ? 13.727 -12.912 -0.350 1.00 44.69 83 ASN A N 1
ATOM 669 C CA . ASN A 1 83 ? 13.670 -14.181 0.399 1.00 44.69 83 ASN A CA 1
ATOM 670 C C . ASN A 1 83 ? 14.019 -15.477 -0.371 1.00 44.69 83 ASN A C 1
ATOM 672 O O . ASN A 1 83 ? 13.828 -16.561 0.178 1.00 44.69 83 ASN A O 1
ATOM 676 N N . TYR A 1 84 ? 14.573 -15.430 -1.591 1.00 47.47 84 TYR A N 1
ATOM 677 C CA . TYR A 1 84 ? 14.995 -16.651 -2.307 1.00 47.47 84 TYR A CA 1
ATOM 678 C C . TYR A 1 84 ? 16.512 -16.899 -2.240 1.00 47.47 84 TYR A C 1
ATOM 680 O O . TYR A 1 84 ? 17.211 -17.045 -3.238 1.00 47.47 84 TYR A O 1
ATOM 688 N N . LYS A 1 85 ? 17.027 -16.996 -1.013 1.00 35.78 85 LYS A N 1
ATOM 689 C CA . LYS A 1 85 ? 18.151 -17.889 -0.691 1.00 35.78 85 LYS A CA 1
ATOM 690 C C . LYS A 1 85 ? 17.721 -18.838 0.426 1.00 35.78 85 LYS A C 1
ATOM 692 O O . LYS A 1 85 ? 18.357 -18.912 1.466 1.00 35.78 85 LYS A O 1
ATOM 697 N N . ASN A 1 86 ? 16.623 -19.554 0.207 1.00 42.31 86 ASN A N 1
ATOM 698 C CA . ASN A 1 86 ? 16.330 -20.774 0.947 1.00 42.31 86 ASN A CA 1
ATOM 699 C C . ASN A 1 86 ? 16.125 -21.903 -0.066 1.00 42.31 86 ASN A C 1
ATOM 701 O O . ASN A 1 86 ? 15.126 -21.951 -0.777 1.00 42.31 86 ASN A O 1
ATOM 705 N N . SER A 1 87 ? 17.173 -22.724 -0.172 1.00 48.34 87 SER A N 1
ATOM 706 C CA . SER A 1 87 ? 17.123 -24.172 -0.403 1.00 48.34 87 SER A CA 1
ATOM 707 C C . SER A 1 87 ? 15.938 -24.702 -1.218 1.00 48.34 87 SER A C 1
ATOM 709 O O . SER A 1 87 ? 14.910 -25.110 -0.686 1.00 48.34 87 SER A O 1
ATOM 711 N N . GLY A 1 88 ? 16.133 -24.809 -2.528 1.00 40.81 88 GLY A N 1
ATOM 712 C CA . GLY A 1 88 ? 15.199 -25.514 -3.395 1.00 40.81 88 GLY A CA 1
ATOM 713 C C . GLY A 1 88 ? 15.786 -25.748 -4.772 1.00 40.81 88 GLY A C 1
ATOM 714 O O . GLY A 1 88 ? 15.278 -25.225 -5.757 1.00 40.81 88 GLY A O 1
ATOM 715 N N . SER A 1 89 ? 16.879 -26.508 -4.849 1.00 43.22 89 SER A N 1
ATOM 716 C CA . SER A 1 89 ? 17.365 -27.060 -6.110 1.00 43.22 89 SER A CA 1
ATOM 717 C C . SER A 1 89 ? 16.229 -27.825 -6.791 1.00 43.22 89 SER A C 1
ATOM 719 O O . SER A 1 89 ? 15.914 -28.950 -6.406 1.00 43.22 89 SER A O 1
ATOM 721 N N . CYS A 1 90 ? 15.622 -27.239 -7.822 1.00 44.88 90 CYS A N 1
ATOM 722 C CA . CYS A 1 90 ? 14.767 -27.969 -8.748 1.00 44.88 90 CYS A CA 1
ATOM 723 C C . CYS A 1 90 ? 15.686 -28.771 -9.685 1.00 44.88 90 CYS A C 1
ATOM 725 O O . CYS A 1 90 ? 15.830 -28.483 -10.871 1.00 44.88 90 CYS A O 1
ATOM 727 N N . GLN A 1 91 ? 16.386 -29.757 -9.116 1.00 49.97 91 GLN A N 1
ATOM 728 C CA . GLN A 1 91 ? 16.937 -30.861 -9.884 1.00 49.97 91 GLN A CA 1
ATOM 729 C C . GLN A 1 91 ? 15.734 -31.671 -10.356 1.00 49.97 91 GLN A C 1
ATOM 731 O O . GLN A 1 91 ? 15.236 -32.553 -9.662 1.00 49.97 91 GLN A O 1
ATOM 736 N N . ASN A 1 92 ? 15.209 -31.312 -11.525 1.00 37.56 92 ASN A N 1
ATOM 737 C CA . ASN A 1 92 ? 14.246 -32.152 -12.207 1.00 37.56 92 ASN A CA 1
ATOM 738 C C . ASN A 1 92 ? 14.937 -33.474 -12.537 1.00 37.56 92 ASN A C 1
ATOM 740 O O . ASN A 1 92 ? 15.760 -33.554 -13.451 1.00 37.56 92 ASN A O 1
ATOM 744 N N . ASN A 1 93 ? 14.569 -34.505 -11.778 1.00 43.31 93 ASN A N 1
ATOM 745 C CA . ASN A 1 93 ? 14.693 -35.898 -12.162 1.00 43.31 93 ASN A CA 1
ATOM 746 C C . ASN A 1 93 ? 14.218 -36.035 -13.612 1.00 43.31 93 ASN A C 1
ATOM 748 O O . ASN A 1 93 ? 13.016 -36.003 -13.893 1.00 43.31 93 ASN A O 1
ATOM 752 N N . ARG A 1 94 ? 15.158 -36.191 -14.552 1.00 53.06 94 ARG A N 1
ATOM 753 C CA . ARG A 1 94 ? 14.829 -36.742 -15.864 1.00 53.06 94 ARG A CA 1
ATOM 754 C C . ARG A 1 94 ? 14.264 -38.131 -15.604 1.00 53.06 94 ARG A C 1
ATOM 756 O O . ARG A 1 94 ? 14.987 -39.048 -15.235 1.00 53.06 94 ARG A O 1
ATOM 763 N N . ARG A 1 95 ? 12.946 -38.233 -15.763 1.00 48.44 95 ARG A N 1
ATOM 764 C CA . ARG A 1 95 ? 12.189 -39.453 -16.034 1.00 48.44 95 ARG A CA 1
ATOM 765 C C . ARG A 1 95 ? 13.048 -40.456 -16.817 1.00 48.44 95 ARG A C 1
ATOM 767 O O . ARG A 1 95 ? 13.193 -40.326 -18.027 1.00 48.44 95 ARG A O 1
ATOM 774 N N . GLY A 1 96 ? 13.568 -41.470 -16.132 1.00 51.34 96 GLY A N 1
ATOM 775 C CA . GLY A 1 96 ? 13.882 -42.762 -16.732 1.00 51.34 96 GLY A CA 1
ATOM 776 C C . GLY A 1 96 ? 12.579 -43.542 -16.846 1.00 51.34 96 GLY A C 1
ATOM 777 O O . GLY A 1 96 ? 12.289 -44.398 -16.016 1.00 51.34 96 GLY A O 1
ATOM 778 N N . VAL A 1 97 ? 11.740 -43.165 -17.810 1.00 50.25 97 VAL A N 1
ATOM 779 C CA . VAL A 1 97 ? 10.611 -44.003 -18.221 1.00 50.25 97 VAL A CA 1
ATOM 780 C C . VAL A 1 97 ? 11.228 -45.231 -18.878 1.00 50.25 97 VAL A C 1
ATOM 782 O O . VAL A 1 97 ? 11.950 -45.108 -19.866 1.00 50.25 97 VAL A O 1
ATOM 785 N N . LYS A 1 98 ? 10.993 -46.397 -18.272 1.00 52.78 98 LYS A N 1
ATOM 786 C CA . LYS A 1 98 ? 11.265 -47.703 -18.870 1.00 52.78 98 LYS A CA 1
ATOM 787 C C . LYS A 1 98 ? 10.526 -47.783 -20.205 1.00 52.78 98 LYS A C 1
ATOM 789 O O . LYS A 1 98 ? 9.313 -47.599 -20.225 1.00 52.78 98 LYS A O 1
ATOM 794 N N . ASN A 1 99 ? 11.250 -48.064 -21.281 1.00 44.03 99 ASN A N 1
ATOM 795 C CA . ASN A 1 99 ? 10.661 -48.669 -22.467 1.00 44.03 99 ASN A CA 1
ATOM 796 C C . ASN A 1 99 ? 11.011 -50.153 -22.400 1.00 44.03 99 ASN A C 1
ATOM 798 O O . ASN A 1 99 ? 12.140 -50.525 -22.706 1.00 44.03 99 ASN A O 1
ATOM 802 N N . ASP A 1 100 ? 10.052 -50.962 -21.960 1.00 61.09 100 ASP A N 1
ATOM 803 C CA . ASP A 1 100 ? 10.043 -52.387 -22.269 1.00 61.09 100 ASP A CA 1
ATOM 804 C C . ASP A 1 100 ? 9.363 -52.513 -23.639 1.00 61.09 100 ASP A C 1
ATOM 806 O O . ASP A 1 100 ? 8.141 -52.389 -23.739 1.00 61.09 100 ASP A O 1
ATOM 810 N N . ASN A 1 101 ? 10.169 -52.654 -24.694 1.00 50.38 101 ASN A N 1
ATOM 811 C CA . ASN A 1 101 ? 9.744 -53.170 -25.995 1.00 50.38 101 ASN A CA 1
ATOM 812 C C . ASN A 1 101 ? 10.923 -53.867 -26.676 1.00 50.38 101 ASN A C 1
ATOM 814 O O . ASN A 1 101 ? 11.970 -53.197 -26.835 1.00 50.38 101 ASN A O 1
#

pLDDT: mean 76.9, std 20.38, range [33.47, 95.25]

Sequence (101 aa):
MELLVRNSTERVLKVILEEIIKGNFHRVKLIETVSRKTGTPVETTEHVLENLRKRGFIIFSRELIGLTSQGLLYLFNHLSDSNYKNSGSCQNNRRGVKNDN

Radius of gyration: 19.76 Å; chains: 1; bounding box: 34×68×38 Å

Foldseek 3Di:
DVVVVLVLLLLLLVLVVVCVVVVNFFPVVSLVSSCVSSVHDSVVSVVSVVVCVVVQQWDDDPGGIDGDPVVVVSNVVVVVVPDPPDDDPPPPDPDPPDDPD

Secondary structure (DSSP, 8-state):
-HHHHHHHHHHHHHHHHHHHHTT--BHHHHHHHHHHHHT--HHHHHHHHHHHHHTTSEEEETTEEEE-HHHHHHHHHHHTSSS--S---------------